Protein AF-A0A7C4URL8-F1 (afdb_monomer_lite)

Foldseek 3Di:
DPPPPDPPPPCVVVVVQVVQVVQVKDKDWDDDPPPGIDIDMDGDDDDD

Radius of gyration: 14.5 Å; chains: 1; bounding box: 26×30×36 Å

Structure (mmCIF, N/CA/C/O backbone):
data_AF-A0A7C4URL8-F1
#
_entry.id   AF-A0A7C4URL8-F1
#
loop_
_atom_site.group_PDB
_atom_site.id
_atom_site.type_symbol
_atom_site.label_atom_id
_atom_site.label_alt_id
_atom_site.label_comp_id
_atom_site.label_asym_id
_atom_site.label_entity_id
_atom_site.label_seq_id
_atom_site.pdbx_PDB_ins_code
_atom_site.Cartn_x
_atom_site.Cartn_y
_atom_site.Cartn_z
_atom_site.occupancy
_atom_site.B_iso_or_equiv
_atom_site.auth_seq_id
_atom_site.auth_comp_id
_atom_site.auth_asym_id
_atom_site.auth_atom_id
_atom_site.pdbx_PDB_model_num
ATOM 1 N N . THR A 1 1 ? 13.488 10.072 20.522 1.00 45.47 1 THR A N 1
ATOM 2 C CA . THR A 1 1 ? 13.269 10.027 19.061 1.00 45.47 1 THR A CA 1
ATOM 3 C C . THR A 1 1 ? 12.229 11.062 18.681 1.00 45.47 1 THR A C 1
ATOM 5 O O . THR A 1 1 ? 11.074 10.918 19.058 1.00 45.47 1 THR A O 1
ATOM 8 N N . ALA A 1 2 ? 12.654 12.144 18.030 1.00 54.00 2 ALA A N 1
ATOM 9 C CA . ALA A 1 2 ? 11.859 13.343 17.749 1.00 54.00 2 ALA A CA 1
ATOM 10 C C . ALA A 1 2 ? 10.981 13.200 16.487 1.00 54.00 2 ALA A C 1
ATOM 12 O O . ALA A 1 2 ? 11.128 13.945 15.529 1.00 54.00 2 ALA A O 1
ATOM 13 N N . THR A 1 3 ? 10.085 12.211 16.460 1.00 57.47 3 THR A N 1
ATOM 14 C CA . THR A 1 3 ? 9.123 12.018 15.351 1.00 57.47 3 THR A CA 1
ATOM 15 C C . THR A 1 3 ? 7.664 12.156 15.786 1.00 57.47 3 THR A C 1
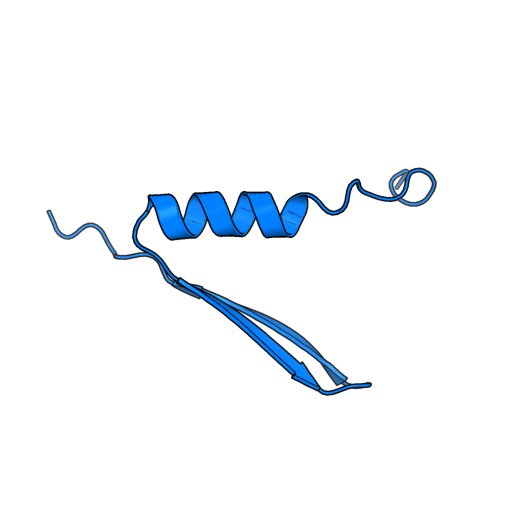ATOM 17 O O . THR A 1 3 ? 6.764 11.957 14.980 1.00 57.47 3 THR A O 1
ATOM 20 N N . ARG A 1 4 ? 7.405 12.480 17.060 1.00 58.56 4 ARG A N 1
ATOM 21 C CA . ARG A 1 4 ? 6.045 12.536 17.624 1.00 58.56 4 ARG A CA 1
ATOM 22 C C . ARG A 1 4 ? 5.405 13.927 17.659 1.00 58.56 4 ARG A C 1
ATOM 24 O O . ARG A 1 4 ? 4.206 13.992 17.891 1.00 58.56 4 ARG A O 1
ATOM 31 N N . GLU A 1 5 ? 6.157 15.003 17.424 1.00 59.88 5 GLU A N 1
ATOM 32 C CA . GLU A 1 5 ? 5.625 16.379 17.510 1.00 59.88 5 GLU A CA 1
ATOM 33 C C . GLU A 1 5 ? 5.164 16.959 16.167 1.00 59.88 5 GLU A C 1
ATOM 35 O O . GLU A 1 5 ? 4.329 17.857 16.140 1.00 59.88 5 GLU A O 1
ATOM 40 N N . VAL A 1 6 ? 5.623 16.401 15.044 1.00 61.66 6 VAL A N 1
ATOM 41 C CA . VAL A 1 6 ? 5.117 16.734 13.708 1.00 61.66 6 VAL A CA 1
ATOM 42 C C . VAL A 1 6 ? 4.395 15.503 13.186 1.00 61.66 6 VAL A C 1
ATOM 44 O O . VAL A 1 6 ? 5.027 14.494 12.870 1.00 61.66 6 VAL A O 1
ATOM 47 N N . GLY A 1 7 ? 3.063 15.556 13.143 1.00 65.44 7 GLY A N 1
ATOM 48 C CA . GLY A 1 7 ? 2.268 14.508 12.513 1.00 65.44 7 GLY A CA 1
ATOM 49 C C . GLY A 1 7 ? 2.765 14.279 11.087 1.00 65.44 7 GLY A C 1
ATOM 50 O O . GLY A 1 7 ? 2.922 15.230 10.322 1.00 65.44 7 GLY A O 1
ATOM 51 N N . GLY A 1 8 ? 3.060 13.025 10.736 1.00 73.81 8 GLY A N 1
ATOM 52 C CA . GLY A 1 8 ? 3.462 12.690 9.374 1.00 73.81 8 GLY A CA 1
ATOM 53 C C . GLY A 1 8 ? 2.392 13.140 8.377 1.00 73.81 8 GLY A C 1
ATOM 54 O O . GLY A 1 8 ? 1.201 13.086 8.669 1.00 73.81 8 GLY A O 1
ATOM 55 N N . THR A 1 9 ? 2.798 13.536 7.175 1.00 86.31 9 THR A N 1
ATOM 56 C CA . THR A 1 9 ? 1.908 14.056 6.119 1.00 86.31 9 THR A CA 1
ATOM 57 C C . THR A 1 9 ? 0.891 13.038 5.580 1.00 86.31 9 THR A C 1
ATOM 59 O O . THR A 1 9 ? 0.150 13.338 4.651 1.00 86.31 9 THR A O 1
ATOM 62 N N . GLY A 1 10 ? 0.881 11.804 6.094 1.00 85.88 10 GLY A N 1
ATOM 63 C CA . GLY A 1 10 ? 0.057 10.707 5.578 1.00 85.88 10 GLY A CA 1
ATOM 64 C C . GLY A 1 10 ? 0.515 10.156 4.221 1.00 85.88 10 GLY A C 1
ATOM 65 O O . GLY A 1 10 ? -0.081 9.211 3.715 1.00 85.88 10 GLY A O 1
ATOM 66 N N . LEU A 1 11 ? 1.597 10.687 3.641 1.00 93.00 11 LEU A N 1
ATOM 67 C CA . LEU A 1 11 ? 2.045 10.331 2.290 1.00 93.00 11 LEU A CA 1
ATOM 68 C C . LEU A 1 11 ? 2.717 8.956 2.189 1.00 93.00 11 LEU A C 1
ATOM 70 O O . LEU A 1 11 ? 2.858 8.439 1.087 1.00 93.00 11 LEU A O 1
ATOM 74 N N . GLY A 1 12 ? 3.118 8.345 3.309 1.00 92.00 12 GLY A N 1
ATOM 75 C CA . GLY A 1 12 ? 3.891 7.098 3.305 1.00 92.00 12 GLY A CA 1
ATOM 76 C C . GLY A 1 12 ? 3.231 5.978 2.497 1.00 92.00 12 GLY A C 1
ATOM 77 O O . GLY A 1 12 ? 3.844 5.444 1.580 1.00 92.00 12 GLY A O 1
ATOM 78 N N . LEU A 1 13 ? 1.955 5.681 2.768 1.00 94.19 13 LEU A N 1
ATOM 79 C CA . LEU A 1 13 ? 1.243 4.604 2.072 1.00 94.19 13 LEU A CA 1
ATOM 80 C C . LEU A 1 13 ? 0.972 4.934 0.597 1.00 94.19 13 LEU A C 1
ATOM 82 O O . LEU A 1 13 ? 0.990 4.036 -0.241 1.00 94.19 13 LEU A O 1
ATOM 86 N N . TYR A 1 14 ? 0.758 6.214 0.278 1.00 94.56 14 TYR A N 1
ATOM 87 C CA . TYR A 1 14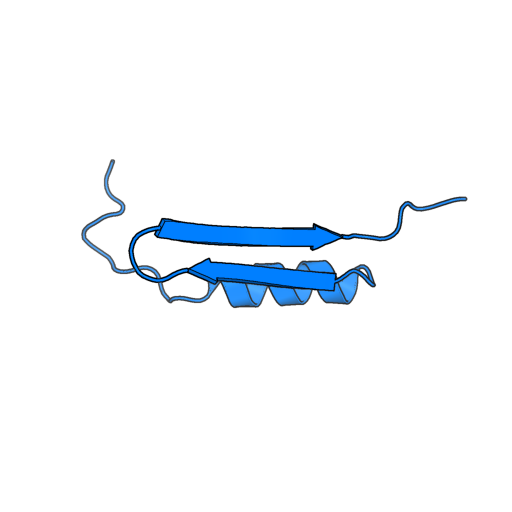 ? 0.607 6.669 -1.102 1.00 94.56 14 TYR A CA 1
ATOM 88 C C . TYR A 1 14 ? 1.893 6.427 -1.900 1.00 94.56 14 TYR A C 1
ATOM 90 O O . TYR A 1 14 ? 1.854 5.788 -2.947 1.00 94.56 14 TYR A O 1
ATOM 98 N N . ILE A 1 15 ? 3.041 6.842 -1.354 1.00 96.19 15 ILE A N 1
ATOM 99 C CA . ILE A 1 15 ? 4.356 6.637 -1.974 1.00 96.19 15 ILE A CA 1
ATOM 100 C C . ILE A 1 15 ? 4.644 5.141 -2.140 1.00 96.19 15 ILE A C 1
ATOM 102 O O . ILE A 1 15 ? 5.031 4.708 -3.224 1.00 96.19 15 ILE A O 1
ATOM 106 N N . THR A 1 16 ? 4.414 4.333 -1.099 1.00 97.12 16 THR A N 1
ATOM 107 C CA . THR A 1 16 ? 4.602 2.876 -1.175 1.00 97.12 16 THR A CA 1
ATOM 108 C C . THR A 1 16 ? 3.742 2.258 -2.273 1.00 97.12 16 THR A C 1
ATOM 110 O O . THR A 1 16 ? 4.241 1.442 -3.045 1.00 97.12 16 THR A O 1
ATOM 113 N N . ARG A 1 17 ? 2.471 2.661 -2.382 1.00 97.31 17 ARG A N 1
ATOM 114 C CA . ARG A 1 17 ? 1.570 2.172 -3.427 1.00 97.31 17 ARG A CA 1
ATOM 115 C C . ARG A 1 17 ? 2.080 2.524 -4.821 1.00 97.31 17 ARG A C 1
ATOM 117 O O . ARG A 1 17 ? 2.172 1.625 -5.649 1.00 97.31 17 ARG A O 1
ATOM 124 N N . SER A 1 18 ? 2.468 3.779 -5.052 1.00 97.94 18 SER A N 1
ATOM 125 C CA . SER A 1 18 ? 3.017 4.214 -6.340 1.00 97.94 18 SER A CA 1
ATOM 126 C C . SER A 1 18 ? 4.245 3.402 -6.745 1.00 97.94 18 SER A C 1
ATOM 128 O O . SER A 1 18 ? 4.331 2.973 -7.891 1.00 97.94 18 SER A O 1
ATOM 130 N N . ILE A 1 19 ? 5.168 3.145 -5.813 1.00 97.62 19 ILE A N 1
ATOM 131 C CA . ILE A 1 19 ? 6.356 2.319 -6.071 1.00 97.62 19 ILE A CA 1
ATOM 132 C C . ILE A 1 19 ? 5.939 0.898 -6.460 1.00 97.62 19 ILE A C 1
ATOM 134 O O . ILE A 1 19 ? 6.326 0.419 -7.521 1.00 97.62 19 ILE A O 1
ATOM 138 N N . VAL A 1 20 ? 5.124 0.237 -5.634 1.00 98.00 20 VAL A N 1
ATOM 139 C CA . VAL A 1 20 ? 4.695 -1.149 -5.873 1.00 98.00 20 VAL A CA 1
ATOM 140 C C . VAL A 1 20 ? 3.989 -1.287 -7.223 1.00 98.00 20 VAL A C 1
ATOM 142 O O . VAL A 1 20 ? 4.323 -2.188 -7.986 1.00 98.00 20 VAL A O 1
ATOM 145 N N . GLU A 1 21 ? 3.063 -0.382 -7.546 1.00 97.19 21 GLU A N 1
ATOM 146 C CA . GLU A 1 21 ? 2.331 -0.392 -8.818 1.00 97.19 21 GLU A CA 1
ATOM 147 C C . GLU A 1 21 ? 3.245 -0.088 -10.019 1.00 97.19 21 GLU A C 1
ATOM 149 O O . GLU A 1 21 ? 3.090 -0.708 -11.068 1.00 97.19 21 GLU A O 1
ATOM 154 N N . THR A 1 22 ? 4.243 0.793 -9.864 1.00 97.38 22 THR A N 1
ATOM 155 C CA . THR A 1 22 ? 5.233 1.097 -10.920 1.00 97.38 22 THR A CA 1
ATOM 156 C C . THR A 1 22 ? 6.049 -0.135 -11.305 1.00 97.38 22 THR A C 1
ATOM 158 O O . THR A 1 22 ? 6.342 -0.336 -12.479 1.00 97.38 22 THR A O 1
ATOM 161 N N . PHE A 1 23 ? 6.377 -0.992 -10.336 1.00 95.81 23 PHE A N 1
ATOM 162 C CA . PHE A 1 23 ? 7.054 -2.266 -10.592 1.00 95.81 23 PHE A CA 1
ATOM 163 C C . PHE A 1 23 ? 6.090 -3.395 -11.006 1.00 95.81 23 PHE A C 1
ATOM 165 O O . PHE A 1 23 ? 6.478 -4.558 -11.003 1.00 95.81 23 PHE A O 1
ATOM 172 N N . GLY A 1 24 ? 4.830 -3.094 -11.347 1.00 96.50 24 GLY A N 1
ATOM 173 C CA . GLY A 1 24 ? 3.832 -4.099 -11.742 1.00 96.50 24 GLY A CA 1
ATOM 174 C C . GLY A 1 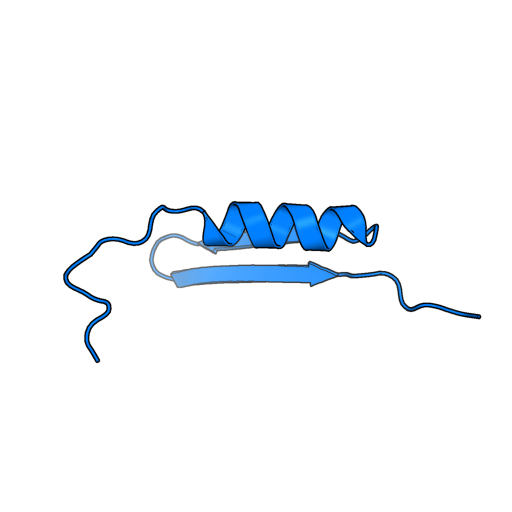24 ? 3.350 -4.981 -10.587 1.00 96.50 24 GLY A C 1
ATOM 175 O O . GLY A 1 24 ? 2.782 -6.052 -10.798 1.00 96.50 24 GLY A O 1
ATOM 176 N N . GLY A 1 25 ? 3.616 -4.556 -9.356 1.00 97.00 25 GLY A N 1
ATOM 177 C CA . GLY A 1 25 ? 3.217 -5.233 -8.139 1.00 97.00 25 GLY A CA 1
ATOM 178 C C . GLY A 1 25 ? 1.800 -4.898 -7.685 1.00 97.00 25 GLY A C 1
ATOM 179 O O . GLY A 1 25 ? 1.059 -4.130 -8.298 1.00 97.00 25 GLY A O 1
ATOM 180 N N . ARG A 1 26 ? 1.430 -5.462 -6.537 1.00 97.88 26 ARG A N 1
ATOM 181 C CA . ARG A 1 26 ? 0.145 -5.227 -5.866 1.00 97.88 26 ARG A CA 1
ATOM 182 C C . ARG A 1 26 ? 0.365 -5.006 -4.378 1.00 97.88 26 ARG A C 1
ATOM 184 O O . ARG A 1 26 ? 1.165 -5.721 -3.786 1.00 97.88 26 ARG A O 1
ATOM 191 N N . ILE A 1 27 ? -0.387 -4.090 -3.770 1.00 98.12 27 ILE A N 1
ATOM 192 C CA . ILE A 1 27 ? -0.416 -3.828 -2.321 1.00 98.12 27 ILE A CA 1
ATOM 193 C C . ILE A 1 27 ? -1.858 -3.896 -1.791 1.00 98.12 27 ILE A C 1
ATOM 195 O O . ILE A 1 27 ? -2.792 -3.485 -2.479 1.00 98.12 27 ILE A O 1
ATOM 199 N N . TRP A 1 28 ? -2.060 -4.437 -0.589 1.00 97.81 28 TRP A N 1
ATOM 200 C CA . TRP A 1 28 ? -3.362 -4.495 0.089 1.00 97.81 28 TRP A CA 1
ATOM 201 C C . TRP A 1 28 ? -3.198 -4.544 1.613 1.00 97.81 28 TRP A C 1
ATOM 203 O O . TRP A 1 28 ? -2.089 -4.669 2.137 1.00 97.81 28 TRP A O 1
ATOM 213 N N . VAL A 1 29 ? -4.314 -4.426 2.333 1.00 97.56 29 VAL A N 1
ATOM 214 C CA . VAL A 1 29 ? -4.349 -4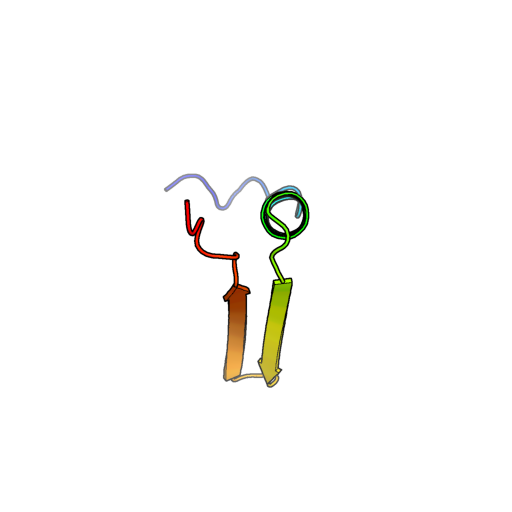.462 3.797 1.00 97.56 29 VAL A CA 1
ATOM 215 C C . VAL A 1 29 ? -5.394 -5.460 4.281 1.00 97.56 29 VAL A C 1
ATOM 217 O O . VAL A 1 29 ? -6.507 -5.513 3.762 1.00 97.56 29 VAL A O 1
ATOM 220 N N . GLU A 1 30 ? -5.033 -6.223 5.303 1.00 98.12 30 GLU A N 1
ATOM 221 C CA . GLU A 1 30 ? -5.951 -7.020 6.106 1.00 98.12 30 GLU A CA 1
ATOM 222 C C . GLU A 1 30 ? -6.043 -6.368 7.482 1.00 98.12 30 GLU A C 1
ATOM 224 O O . GLU A 1 30 ? -5.042 -6.235 8.187 1.00 98.12 30 GLU A O 1
ATOM 229 N N . SER A 1 31 ? -7.232 -5.919 7.871 1.00 96.81 31 SER A N 1
ATOM 230 C CA . SER A 1 31 ? -7.430 -5.236 9.147 1.00 96.81 31 SER A CA 1
ATOM 231 C C . SER A 1 31 ? -8.636 -5.798 9.875 1.00 96.81 31 SER A C 1
ATOM 233 O O . SER A 1 31 ? -9.676 -6.073 9.280 1.00 96.81 31 SER A O 1
ATOM 235 N N . THR A 1 32 ? -8.496 -5.975 11.185 1.00 97.44 32 THR A N 1
ATOM 236 C CA . THR A 1 32 ? -9.620 -6.252 12.076 1.00 97.44 32 THR A CA 1
ATOM 237 C C . THR A 1 32 ? -9.569 -5.243 13.208 1.00 97.44 32 THR A C 1
ATOM 239 O O . THR A 1 32 ? -8.541 -5.100 13.877 1.00 97.44 32 THR A O 1
ATOM 242 N N . GLN A 1 33 ? -10.681 -4.541 13.433 1.00 96.50 33 GLN A N 1
ATOM 243 C CA . GLN A 1 33 ? -10.771 -3.523 14.475 1.00 96.50 33 GLN A CA 1
ATOM 244 C C . GLN A 1 33 ? -10.334 -4.094 15.831 1.00 96.50 33 GLN A C 1
ATOM 246 O O . GLN A 1 33 ? -10.706 -5.204 16.208 1.00 96.50 33 GLN A O 1
ATOM 251 N N . GLY A 1 34 ? -9.488 -3.348 16.542 1.00 97.38 34 GLY A N 1
ATOM 252 C CA . GLY A 1 34 ? -8.938 -3.766 17.834 1.00 97.38 34 GLY A CA 1
ATOM 253 C C . GLY A 1 34 ? -7.843 -4.841 17.771 1.00 97.38 34 GLY A C 1
ATOM 254 O O . GLY A 1 34 ? -7.235 -5.119 18.798 1.00 97.38 34 GLY A O 1
ATOM 255 N N . LYS A 1 35 ? -7.541 -5.419 16.598 1.00 97.06 35 LYS A N 1
ATOM 256 C CA . LYS A 1 35 ? -6.464 -6.416 16.412 1.00 97.06 35 LYS A CA 1
ATOM 257 C C . LYS A 1 35 ? -5.270 -5.892 15.608 1.00 97.06 35 LYS A C 1
ATOM 259 O O . LYS A 1 35 ? -4.272 -6.592 15.466 1.00 97.06 35 LYS A O 1
ATOM 264 N N . GLY A 1 36 ? -5.370 -4.667 15.094 1.00 96.69 36 GLY A N 1
ATOM 265 C CA . GLY A 1 36 ? -4.362 -4.056 14.232 1.00 96.69 36 GLY A CA 1
ATOM 266 C C . GLY A 1 36 ? -4.572 -4.374 12.751 1.00 96.69 36 GLY A C 1
ATOM 267 O O . GLY A 1 36 ? -5.624 -4.869 12.342 1.00 96.69 36 GLY A O 1
ATOM 268 N N . SER A 1 37 ? -3.562 -4.048 11.945 1.00 97.06 37 SER A N 1
ATOM 269 C CA . SER A 1 37 ? -3.590 -4.211 10.488 1.00 97.06 37 SER A CA 1
ATOM 270 C C . SER A 1 37 ? -2.305 -4.867 9.998 1.00 97.06 37 SER A C 1
ATOM 272 O O . SER A 1 37 ? -1.223 -4.563 10.501 1.00 97.06 37 SER A O 1
ATOM 274 N N . LYS A 1 38 ? -2.423 -5.734 8.995 1.00 97.75 38 LYS A N 1
ATOM 275 C CA . LYS A 1 38 ? -1.310 -6.308 8.242 1.00 97.75 38 LYS A CA 1
ATOM 276 C C . LYS A 1 38 ? -1.316 -5.722 6.838 1.00 97.75 38 LYS A C 1
ATOM 278 O O . LYS A 1 38 ? -2.337 -5.749 6.156 1.00 97.75 38 LYS A O 1
ATOM 283 N N . PHE A 1 39 ? -0.181 -5.182 6.424 1.00 97.38 39 PHE A N 1
ATOM 284 C CA . PHE A 1 39 ? 0.014 -4.633 5.087 1.00 97.38 39 PHE A CA 1
ATOM 285 C C . PHE A 1 39 ? 0.833 -5.629 4.280 1.00 97.38 39 PHE A C 1
ATOM 287 O O . PHE A 1 39 ? 1.876 -6.094 4.737 1.00 97.38 39 PHE A O 1
ATOM 294 N N . HIS A 1 40 ? 0.350 -5.955 3.091 1.00 98.25 40 HIS A N 1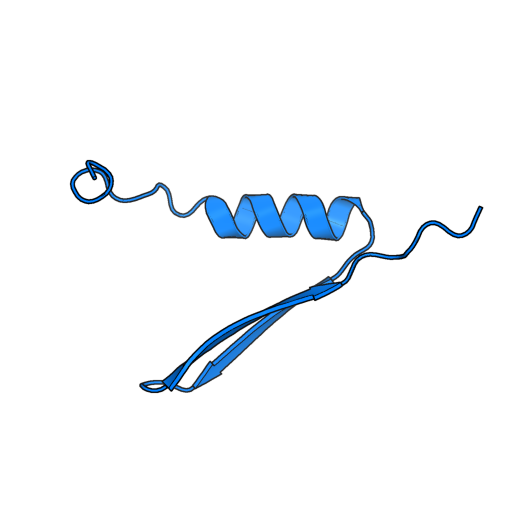
ATOM 295 C CA . HIS A 1 40 ? 0.938 -6.959 2.220 1.00 98.25 40 HIS A CA 1
ATOM 296 C C . HIS A 1 40 ? 1.246 -6.330 0.872 1.00 98.25 40 HIS A C 1
ATOM 298 O O . HIS A 1 40 ? 0.472 -5.508 0.384 1.00 98.25 40 HIS A O 1
ATOM 304 N N . PHE A 1 41 ? 2.346 -6.743 0.252 1.00 98.12 41 PHE A N 1
ATOM 305 C CA . PHE A 1 41 ? 2.635 -6.391 -1.126 1.00 98.12 41 PHE A CA 1
ATOM 306 C C . PHE A 1 41 ? 3.328 -7.540 -1.854 1.00 98.12 41 PHE A C 1
ATOM 308 O O . PHE A 1 41 ? 3.907 -8.435 -1.241 1.00 98.12 41 PHE A O 1
ATOM 315 N N . THR A 1 42 ? 3.259 -7.499 -3.175 1.00 97.75 42 THR A N 1
ATOM 316 C CA . THR A 1 42 ? 3.965 -8.396 -4.091 1.00 97.75 42 THR A CA 1
ATOM 317 C C . THR A 1 42 ? 4.569 -7.551 -5.195 1.00 97.75 42 THR A C 1
ATOM 319 O O . THR A 1 42 ? 3.986 -6.535 -5.569 1.00 97.75 42 THR A O 1
ATOM 322 N N . VAL A 1 43 ? 5.722 -7.966 -5.702 1.00 96.50 43 VAL A N 1
ATOM 323 C CA . VAL A 1 43 ? 6.372 -7.391 -6.880 1.00 96.50 43 VAL A CA 1
ATOM 324 C C . VAL A 1 43 ? 6.808 -8.572 -7.751 1.00 96.50 43 VAL A C 1
ATOM 326 O O . VAL A 1 43 ? 7.277 -9.567 -7.186 1.00 96.50 43 VAL A O 1
ATOM 329 N N . PRO A 1 44 ? 6.623 -8.522 -9.081 1.00 95.25 44 PRO A N 1
ATOM 330 C CA . PRO A 1 44 ? 7.160 -9.529 -9.984 1.00 95.25 44 PRO A CA 1
ATOM 331 C C . PRO A 1 44 ? 8.666 -9.705 -9.770 1.00 95.25 44 PRO A C 1
ATOM 333 O O . PRO A 1 44 ? 9.409 -8.730 -9.672 1.00 95.25 44 PRO A O 1
ATOM 336 N N . LEU A 1 45 ? 9.123 -10.953 -9.702 1.00 92.75 45 LEU A N 1
ATOM 337 C CA . LEU A 1 45 ? 10.549 -11.243 -9.797 1.00 92.75 45 LEU A CA 1
ATOM 338 C C . LEU A 1 45 ? 10.966 -11.014 -11.251 1.00 92.75 45 LEU A C 1
ATOM 340 O O . LEU A 1 45 ? 10.306 -11.532 -12.151 1.00 92.75 45 LEU A O 1
ATOM 344 N N . SER A 1 46 ? 12.034 -10.250 -11.484 1.00 83.06 46 SER A N 1
ATOM 345 C CA . SER A 1 46 ? 12.641 -10.195 -12.816 1.00 83.06 46 SER A CA 1
ATOM 346 C C . SER A 1 46 ? 13.171 -11.591 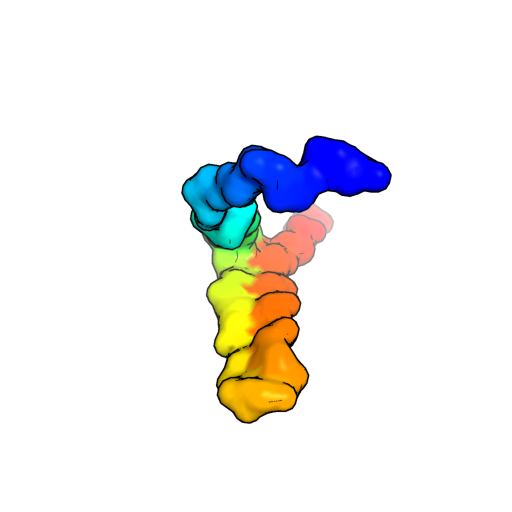-13.133 1.00 83.06 46 SER A C 1
ATOM 348 O O . SER A 1 46 ? 14.067 -12.079 -12.444 1.00 83.06 46 SER A O 1
ATOM 350 N N . LEU A 1 47 ? 12.555 -12.260 -14.103 1.00 66.69 47 LEU A N 1
ATOM 351 C CA . LEU A 1 47 ? 13.101 -13.451 -14.738 1.00 66.69 47 LEU A CA 1
ATOM 352 C C . LEU A 1 47 ? 13.652 -12.975 -16.078 1.00 66.69 47 LEU A C 1
ATOM 354 O O . LEU A 1 47 ? 12.915 -12.936 -17.061 1.00 66.69 47 LEU A O 1
ATOM 358 N N . ASP A 1 48 ? 14.905 -12.533 -16.062 1.00 62.62 48 ASP A N 1
ATOM 359 C CA . ASP A 1 48 ? 15.706 -12.443 -17.283 1.00 62.62 48 ASP A CA 1
ATOM 360 C C . ASP A 1 48 ? 16.295 -13.825 -17.602 1.00 62.62 48 ASP A C 1
ATOM 362 O O . ASP A 1 48 ? 16.711 -14.526 -16.645 1.00 62.62 48 ASP A O 1
#

pLDDT: mean 88.43, std 15.0, range [45.47, 98.25]

Secondary structure (DSSP, 8-state):
---SSS---SHHHHHHHHHHHHTT-EEEEEEETTTEEEEEEE------

Sequence (48 aa):
TATREVGGTGLGLYITRSIVETFGGRIWVESTQGKGSKFHFTVPLSLD